Protein AF-A0A6N3UHH5-F1 (afdb_monomer)

Solvent-accessible surface area (backbone atoms only — not comparable to full-atom values): 4154 Å² total; per-residue (Å²): 136,90,75,77,54,69,68,54,63,66,69,64,61,56,88,84,38,73,76,40,80,82,74,72,29,35,43,68,58,48,52,53,52,52,51,53,51,50,51,57,36,52,78,68,68,59,87,79,82,88,86,87,66,98,51,73,69,80,70,61,85,122

Radius of gyration: 13.7 Å; Cα contacts (8 Å, |Δi|>4): 30; chains: 1; bounding box: 29×27×28 Å

Sequence (62 aa):
MNWIKLEQLLLKGHAGRTVAVEPALDHAALCEQALRLAGGLQQRGVQRIAVYLEDAAELAVT

Mean predicted aligned error: 8.02 Å

Foldseek 3Di:
DDDDDPVVVLVPFDPPDFDDDVVTDGSVRVSVVVVVVVVVCVVVVNDDDDDDDPDPVVVPPD

Structure (mmCIF, N/CA/C/O backbone):
data_AF-A0A6N3UHH5-F1
#
_entry.id   AF-A0A6N3UHH5-F1
#
loop_
_atom_site.group_PDB
_atom_site.id
_atom_site.type_symbol
_atom_site.label_atom_id
_atom_site.label_alt_id
_atom_site.label_comp_id
_atom_site.label_asym_id
_atom_site.label_entity_id
_atom_site.label_seq_id
_atom_site.pdbx_PDB_ins_code
_atom_site.Cartn_x
_atom_s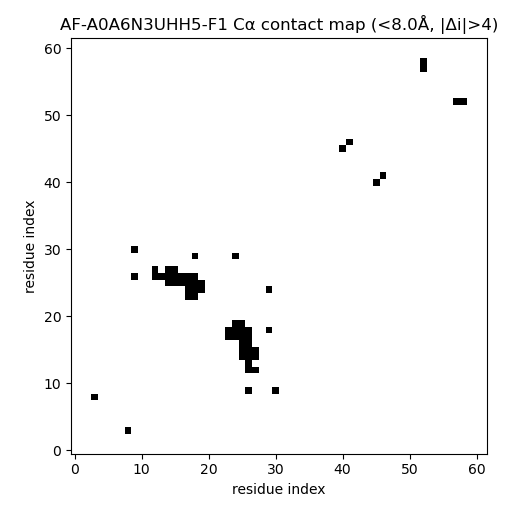ite.Cartn_y
_atom_site.Cartn_z
_atom_site.occupancy
_atom_site.B_iso_or_equiv
_atom_site.auth_seq_id
_atom_site.auth_comp_id
_atom_site.auth_asym_id
_atom_site.auth_atom_id
_atom_site.pdbx_PDB_model_num
ATOM 1 N N . MET A 1 1 ? 17.462 -15.253 14.930 1.00 42.28 1 MET A N 1
ATOM 2 C CA . MET A 1 1 ? 17.038 -14.546 13.703 1.00 42.28 1 MET A CA 1
ATOM 3 C C . MET A 1 1 ? 16.755 -13.096 14.074 1.00 42.28 1 MET A C 1
ATOM 5 O O . MET A 1 1 ? 15.815 -12.868 14.820 1.00 42.28 1 MET A O 1
ATOM 9 N N . ASN A 1 2 ? 17.582 -12.135 13.658 1.00 52.34 2 ASN A N 1
ATOM 10 C CA . ASN A 1 2 ? 17.332 -10.713 13.919 1.00 52.34 2 ASN A CA 1
ATOM 11 C C . ASN A 1 2 ? 16.709 -10.116 12.653 1.00 52.34 2 ASN A C 1
ATOM 13 O O . ASN A 1 2 ? 17.426 -9.799 11.707 1.00 52.34 2 ASN A O 1
ATOM 17 N N . TRP A 1 3 ? 15.380 -10.122 12.567 1.00 63.53 3 TRP A N 1
ATOM 18 C CA . TRP A 1 3 ? 14.681 -9.604 11.394 1.00 63.53 3 TRP A CA 1
ATOM 19 C C . TRP A 1 3 ? 14.650 -8.081 11.475 1.00 63.53 3 TRP A C 1
ATOM 21 O O . TRP A 1 3 ? 14.259 -7.508 12.492 1.00 63.53 3 TRP A O 1
ATOM 31 N N . ILE A 1 4 ? 15.091 -7.429 10.402 1.00 70.94 4 ILE A N 1
ATOM 32 C CA . ILE A 1 4 ? 14.925 -5.987 10.236 1.00 70.94 4 ILE A CA 1
ATOM 33 C C . ILE A 1 4 ? 13.426 -5.699 10.288 1.00 70.94 4 ILE A C 1
ATOM 35 O O . ILE A 1 4 ? 12.635 -6.374 9.629 1.00 70.94 4 ILE A O 1
ATOM 39 N N . LYS A 1 5 ? 13.034 -4.711 11.094 1.00 68.44 5 LYS A N 1
ATOM 40 C CA . LYS A 1 5 ? 11.631 -4.313 11.173 1.00 68.44 5 LYS A CA 1
ATOM 41 C C . LYS A 1 5 ? 11.148 -3.874 9.790 1.00 68.44 5 LYS A C 1
ATOM 43 O O . LYS A 1 5 ? 11.887 -3.193 9.081 1.00 68.44 5 LYS A O 1
ATOM 48 N N . LEU A 1 6 ? 9.930 -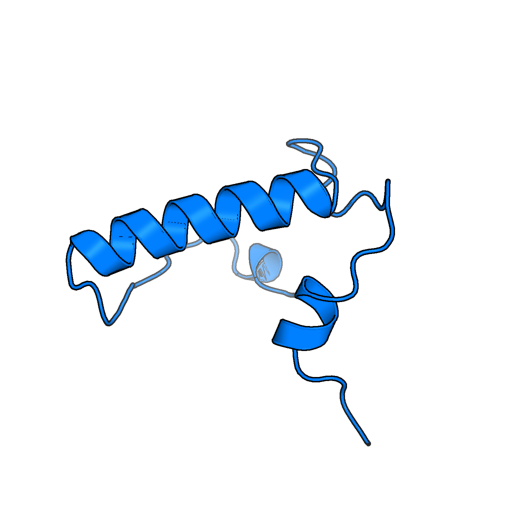4.249 9.404 1.00 64.81 6 LEU A N 1
ATOM 49 C CA . LEU A 1 6 ? 9.405 -3.993 8.058 1.00 64.81 6 LEU A CA 1
ATOM 50 C C . LEU A 1 6 ? 9.460 -2.498 7.706 1.00 64.81 6 LEU A C 1
ATOM 52 O O . LEU A 1 6 ? 9.861 -2.131 6.604 1.00 64.81 6 LEU A O 1
ATOM 56 N N . GLU A 1 7 ? 9.183 -1.624 8.675 1.00 69.12 7 GLU A N 1
ATOM 57 C CA . GLU A 1 7 ? 9.309 -0.180 8.499 1.00 69.12 7 GLU A CA 1
ATOM 58 C C . GLU A 1 7 ? 10.741 0.258 8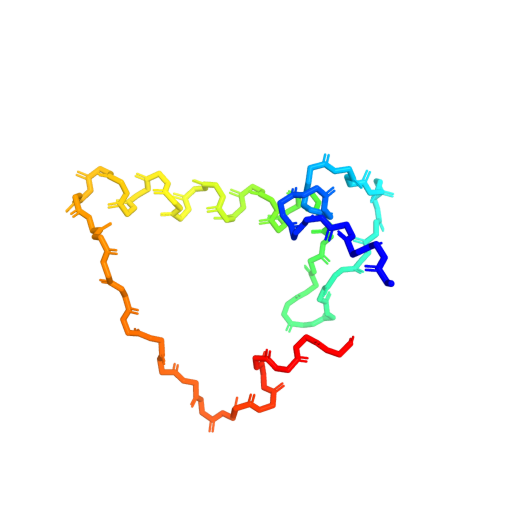.153 1.00 69.12 7 GLU A C 1
ATOM 60 O O . GLU A 1 7 ? 10.932 1.217 7.415 1.00 69.12 7 GLU A O 1
ATOM 65 N N . GLN A 1 8 ? 11.771 -0.456 8.607 1.00 69.19 8 GLN A N 1
ATOM 66 C CA . GLN A 1 8 ? 13.160 -0.152 8.264 1.00 69.19 8 GLN A CA 1
ATOM 67 C C . GLN A 1 8 ? 13.542 -0.599 6.849 1.00 69.19 8 GLN A C 1
ATOM 69 O O . GLN A 1 8 ? 14.435 0.012 6.262 1.00 69.19 8 GLN A O 1
ATOM 74 N N . LEU A 1 9 ? 12.856 -1.596 6.281 1.00 65.75 9 LEU A N 1
ATOM 75 C CA . LEU A 1 9 ? 12.983 -1.943 4.858 1.00 65.75 9 LEU A CA 1
ATOM 76 C C . LEU A 1 9 ? 12.357 -0.864 3.964 1.00 65.75 9 LEU A C 1
ATOM 78 O O . LEU A 1 9 ? 12.845 -0.601 2.866 1.00 65.75 9 LEU A O 1
ATOM 82 N N . LEU A 1 10 ? 11.310 -0.200 4.459 1.00 64.94 10 LEU A N 1
ATOM 83 C CA . LEU A 1 10 ? 10.686 0.937 3.787 1.00 64.94 10 LEU A CA 1
ATOM 84 C C . LEU A 1 10 ? 11.499 2.229 3.960 1.00 64.94 10 LEU A C 1
ATOM 86 O O . LEU A 1 10 ? 11.588 3.014 3.029 1.00 64.94 10 LEU A O 1
ATOM 90 N N . LEU A 1 11 ? 12.135 2.453 5.114 1.00 67.56 11 LEU A N 1
ATOM 91 C CA . LEU A 1 11 ? 12.856 3.704 5.396 1.00 67.56 11 LEU A CA 1
ATOM 92 C C . LEU A 1 11 ? 14.286 3.743 4.834 1.00 67.56 11 LEU A C 1
ATOM 94 O O . LEU A 1 11 ? 14.766 4.814 4.469 1.00 67.56 11 LEU A O 1
ATOM 98 N N . LYS A 1 12 ? 14.983 2.602 4.738 1.00 67.69 12 LYS A N 1
ATOM 99 C CA . LYS A 1 12 ? 16.318 2.512 4.116 1.00 67.69 12 LYS A CA 1
ATOM 100 C C . LYS A 1 12 ? 16.212 2.075 2.654 1.00 67.69 12 LYS A C 1
ATOM 102 O O . LYS A 1 12 ? 16.659 0.994 2.266 1.00 67.69 12 LYS A O 1
ATOM 107 N N . GLY A 1 13 ? 15.595 2.933 1.849 1.00 66.38 13 GLY A N 1
ATOM 108 C CA . GLY A 1 13 ? 15.447 2.727 0.413 1.00 66.38 13 GLY A CA 1
ATOM 109 C C . GLY A 1 13 ? 16.774 2.702 -0.334 1.00 66.38 13 GLY A C 1
ATOM 110 O O . GLY A 1 13 ? 17.661 3.510 -0.072 1.00 66.38 13 GLY A O 1
ATOM 111 N N . HIS A 1 14 ? 16.901 1.776 -1.282 1.00 69.69 14 HIS A N 1
ATOM 112 C CA . HIS A 1 14 ? 17.961 1.820 -2.288 1.00 69.69 14 HIS A CA 1
ATOM 113 C C . HIS A 1 14 ? 17.416 2.593 -3.492 1.00 69.69 14 HIS A C 1
ATOM 115 O O . HIS A 1 14 ? 16.420 2.174 -4.086 1.00 69.69 14 HIS A O 1
ATOM 121 N N . ALA A 1 15 ? 18.038 3.725 -3.829 1.00 72.19 15 ALA A N 1
ATOM 122 C CA . ALA A 1 15 ? 17.607 4.556 -4.950 1.00 72.19 15 ALA A CA 1
ATOM 123 C C . ALA A 1 15 ? 17.594 3.744 -6.257 1.00 72.19 15 ALA A C 1
ATOM 125 O O . ALA A 1 15 ? 18.556 3.041 -6.560 1.00 72.19 15 ALA A O 1
ATOM 126 N N . GLY A 1 16 ? 16.492 3.821 -7.010 1.00 76.50 16 GLY A N 1
ATOM 127 C CA . GLY A 1 16 ? 16.328 3.108 -8.280 1.00 76.50 16 GLY A CA 1
ATOM 128 C C . GLY A 1 16 ? 16.052 1.605 -8.161 1.00 76.50 16 GLY A C 1
ATOM 129 O O . GLY A 1 16 ? 16.019 0.916 -9.176 1.00 76.50 16 GLY A O 1
ATOM 130 N N . ARG A 1 17 ? 15.839 1.064 -6.952 1.00 82.69 17 ARG A N 1
ATOM 131 C CA . ARG A 1 17 ? 15.399 -0.328 -6.800 1.00 82.69 17 ARG A CA 1
ATOM 132 C C . ARG A 1 17 ? 13.962 -0.476 -7.299 1.00 82.69 17 ARG A C 1
ATOM 134 O O . ARG A 1 17 ? 13.047 0.052 -6.670 1.00 82.69 17 ARG A O 1
ATOM 141 N N . THR A 1 18 ? 13.771 -1.250 -8.361 1.00 84.62 18 THR A N 1
ATOM 142 C CA . THR A 1 18 ? 12.449 -1.709 -8.804 1.00 84.62 18 THR A CA 1
ATOM 143 C C . THR A 1 18 ? 11.831 -2.624 -7.744 1.00 84.62 18 THR A C 1
ATOM 145 O O . THR A 1 18 ? 12.485 -3.550 -7.258 1.00 84.62 18 THR A O 1
ATOM 148 N N . VAL A 1 19 ? 10.584 -2.347 -7.369 1.00 83.19 19 VAL A N 1
ATOM 149 C CA 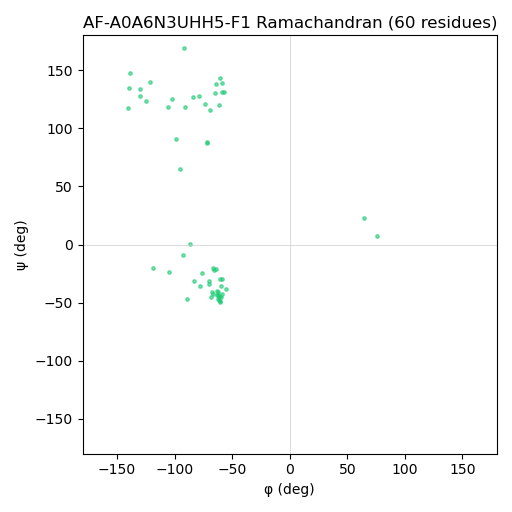. VAL A 1 19 ? 9.810 -3.091 -6.360 1.00 83.19 19 VAL A CA 1
ATOM 150 C C . VAL A 1 19 ? 8.536 -3.721 -6.924 1.00 83.19 19 VAL A C 1
ATOM 152 O O . VAL A 1 19 ? 8.044 -4.677 -6.338 1.00 83.19 19 VAL A O 1
ATOM 155 N N . ALA A 1 20 ? 8.038 -3.241 -8.066 1.00 84.06 20 ALA A N 1
ATOM 156 C CA . ALA A 1 20 ? 6.975 -3.888 -8.833 1.00 84.06 20 ALA A CA 1
ATOM 157 C C . ALA A 1 20 ? 7.288 -3.811 -10.331 1.00 84.06 20 ALA A C 1
ATOM 159 O O . ALA A 1 20 ? 7.918 -2.853 -10.786 1.00 84.06 20 ALA A O 1
ATOM 160 N N . VAL A 1 21 ? 6.869 -4.833 -11.079 1.00 82.12 21 VAL A N 1
ATOM 161 C CA . VAL A 1 21 ? 7.098 -4.936 -12.529 1.00 82.12 21 VAL A CA 1
ATOM 162 C C . VAL A 1 21 ? 5.955 -4.277 -13.297 1.00 82.12 21 VAL A C 1
ATOM 164 O O . VAL A 1 21 ? 6.210 -3.456 -14.173 1.00 82.12 21 VAL A O 1
ATOM 167 N N . GLU A 1 22 ? 4.708 -4.570 -12.923 1.00 82.06 22 GLU A N 1
ATOM 168 C CA . GLU A 1 22 ? 3.507 -3.997 -13.531 1.00 82.06 22 GLU A CA 1
ATOM 169 C C . GLU A 1 22 ? 2.450 -3.702 -12.448 1.00 82.06 22 GLU A C 1
ATOM 171 O O . GLU A 1 22 ? 2.000 -4.629 -11.775 1.00 82.06 22 GLU A O 1
ATOM 176 N N . PRO A 1 23 ? 2.060 -2.428 -12.245 1.00 82.81 23 PRO A N 1
ATOM 177 C CA . PRO A 1 23 ? 2.713 -1.238 -12.789 1.00 82.81 23 PRO A CA 1
ATOM 178 C C . PRO A 1 23 ? 4.164 -1.128 -12.295 1.00 82.81 23 PRO A C 1
ATOM 180 O O . PRO A 1 23 ? 4.463 -1.453 -11.146 1.00 82.81 23 PRO A O 1
ATOM 183 N N . ALA A 1 24 ? 5.069 -0.660 -13.160 1.00 87.50 24 ALA A N 1
ATOM 184 C CA . ALA A 1 24 ? 6.465 -0.469 -12.786 1.00 87.50 24 ALA A CA 1
ATOM 185 C C . ALA A 1 24 ? 6.562 0.552 -11.646 1.00 87.50 24 ALA A C 1
ATOM 187 O O . ALA A 1 24 ? 6.152 1.706 -11.795 1.00 87.50 24 ALA A O 1
ATOM 188 N N . LEU A 1 25 ? 7.106 0.126 -10.508 1.00 87.44 25 LEU A N 1
ATOM 189 C CA . LEU A 1 25 ? 7.324 0.984 -9.347 1.00 87.44 25 LEU A CA 1
ATOM 190 C C . LEU A 1 25 ? 8.755 0.825 -8.872 1.00 87.44 25 LEU A C 1
ATOM 192 O O . LEU A 1 25 ? 9.247 -0.294 -8.710 1.00 87.44 25 LEU A O 1
ATOM 196 N N . ASP A 1 26 ? 9.403 1.951 -8.605 1.00 88.81 26 ASP A N 1
ATOM 197 C CA . ASP A 1 26 ? 10.606 1.978 -7.794 1.00 88.81 26 ASP A CA 1
ATOM 198 C C . ASP A 1 26 ? 10.259 2.211 -6.316 1.00 88.81 26 ASP A C 1
ATOM 200 O O . ASP A 1 26 ? 9.120 2.503 -5.933 1.00 88.81 26 ASP A O 1
ATOM 204 N N . HIS A 1 27 ? 11.257 2.027 -5.459 1.00 85.31 27 HIS A N 1
ATOM 205 C CA . HIS A 1 27 ? 11.092 2.163 -4.016 1.00 85.31 27 HIS A CA 1
ATOM 206 C C . HIS A 1 27 ? 10.627 3.568 -3.592 1.00 85.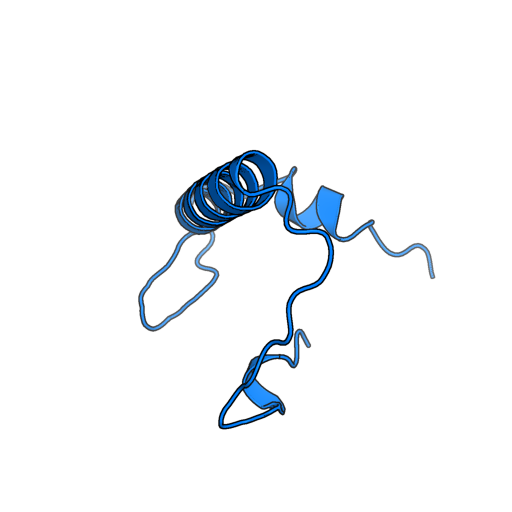31 27 HIS A C 1
ATOM 208 O O . HIS A 1 27 ? 9.817 3.691 -2.672 1.00 85.31 27 HIS A O 1
ATOM 214 N N . ALA A 1 28 ? 11.076 4.622 -4.280 1.00 85.38 28 ALA A N 1
ATOM 215 C CA . ALA A 1 28 ? 10.689 5.993 -3.961 1.00 85.38 28 ALA A CA 1
ATOM 216 C C . ALA A 1 28 ? 9.206 6.244 -4.279 1.00 85.38 28 ALA A C 1
ATOM 218 O O . ALA A 1 28 ? 8.478 6.772 -3.435 1.00 85.38 28 ALA A O 1
ATOM 219 N N . ALA A 1 29 ? 8.748 5.799 -5.451 1.00 87.88 29 ALA A N 1
ATOM 220 C CA . ALA A 1 29 ? 7.357 5.883 -5.873 1.00 87.88 29 ALA A CA 1
ATOM 221 C C . ALA A 1 29 ? 6.432 5.085 -4.943 1.00 87.88 29 ALA A C 1
ATOM 223 O O . ALA A 1 29 ? 5.370 5.579 -4.560 1.00 87.88 29 ALA A O 1
ATOM 224 N N . LEU A 1 30 ? 6.850 3.888 -4.514 1.00 86.62 30 LEU A N 1
ATOM 225 C CA . LEU A 1 30 ? 6.100 3.092 -3.540 1.00 86.62 30 LEU A CA 1
ATOM 226 C C . LEU A 1 30 ? 5.942 3.833 -2.204 1.00 86.62 30 LEU A C 1
ATOM 228 O O . LEU A 1 30 ? 4.832 3.925 -1.678 1.00 86.62 30 LEU A O 1
ATOM 232 N N . CYS A 1 31 ? 7.033 4.382 -1.661 1.00 85.38 31 CYS A N 1
ATOM 233 C CA . CYS A 1 31 ? 7.002 5.142 -0.411 1.00 85.38 31 CYS A CA 1
ATOM 234 C C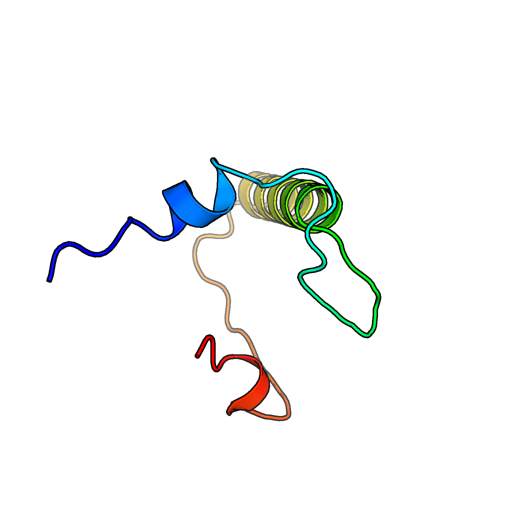 . CYS A 1 31 ? 6.074 6.357 -0.503 1.00 85.38 31 C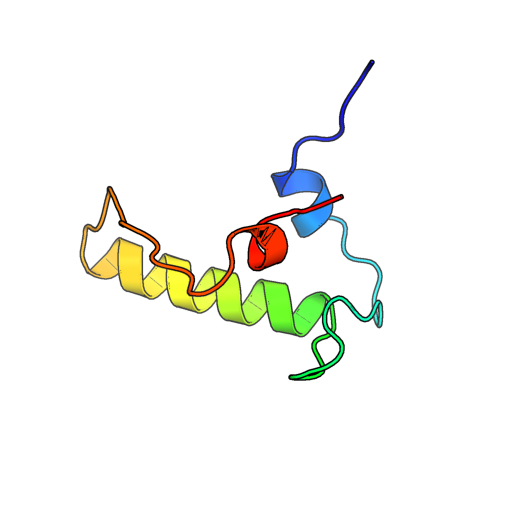YS A C 1
ATOM 236 O O . CYS A 1 31 ? 5.269 6.592 0.399 1.00 85.38 31 CYS A O 1
ATOM 238 N N . GLU A 1 32 ? 6.147 7.113 -1.598 1.00 88.31 32 GLU A N 1
ATOM 239 C CA . GLU A 1 32 ? 5.282 8.268 -1.816 1.00 88.31 32 GLU A CA 1
ATOM 240 C C . GLU A 1 32 ? 3.797 7.874 -1.861 1.00 88.31 32 GLU A C 1
ATOM 242 O O . GLU A 1 32 ? 2.968 8.483 -1.176 1.00 88.31 32 GLU A O 1
ATOM 247 N N . GLN A 1 33 ? 3.448 6.837 -2.627 1.00 89.31 33 GLN A N 1
ATOM 248 C CA . GLN A 1 33 ? 2.070 6.354 -2.737 1.00 89.31 33 GLN A CA 1
ATOM 249 C C . GLN A 1 33 ? 1.540 5.833 -1.396 1.00 89.31 33 GLN A C 1
ATOM 251 O O . GLN A 1 33 ? 0.427 6.185 -0.996 1.00 89.31 33 GLN A O 1
ATOM 256 N N . ALA A 1 34 ? 2.349 5.061 -0.665 1.00 88.19 34 ALA A N 1
ATOM 257 C CA . ALA A 1 34 ? 1.989 4.537 0.647 1.00 88.19 34 ALA A CA 1
ATOM 258 C C . ALA A 1 34 ? 1.740 5.660 1.666 1.00 88.19 34 ALA A C 1
ATOM 260 O O . ALA A 1 34 ? 0.749 5.621 2.397 1.00 88.19 34 ALA A O 1
ATOM 261 N N . LEU A 1 35 ? 2.589 6.693 1.690 1.00 89.31 35 LEU A N 1
ATOM 262 C CA . LEU A 1 35 ? 2.425 7.838 2.589 1.00 89.31 35 LEU A CA 1
ATOM 263 C C . LEU A 1 35 ? 1.188 8.673 2.246 1.00 89.31 35 LEU A C 1
ATOM 265 O O . LEU A 1 35 ? 0.459 9.081 3.152 1.00 89.31 35 LEU A O 1
ATOM 269 N N . ARG A 1 36 ? 0.903 8.895 0.956 1.00 91.75 36 ARG A N 1
ATOM 270 C CA . ARG A 1 36 ? -0.326 9.579 0.517 1.00 91.75 36 ARG A CA 1
ATOM 271 C C . ARG A 1 36 ? -1.576 8.805 0.935 1.00 91.75 36 ARG A C 1
ATOM 273 O O . ARG A 1 36 ? -2.511 9.403 1.470 1.00 91.75 36 ARG A O 1
ATOM 280 N N . LEU A 1 37 ? -1.576 7.483 0.746 1.00 90.75 37 LEU A N 1
ATOM 281 C CA . LEU A 1 37 ? -2.663 6.610 1.186 1.00 90.75 37 LEU A CA 1
ATOM 282 C C . LEU A 1 37 ? -2.844 6.678 2.708 1.00 90.75 37 LEU A C 1
ATOM 284 O O . LEU A 1 37 ? -3.953 6.919 3.183 1.00 90.75 37 LEU A O 1
ATOM 288 N N . ALA A 1 38 ? -1.758 6.537 3.473 1.00 88.56 38 ALA A N 1
ATOM 289 C CA . ALA A 1 38 ? -1.783 6.620 4.930 1.00 88.56 38 ALA A CA 1
ATOM 290 C C . ALA A 1 38 ? -2.314 7.975 5.424 1.00 88.56 38 ALA A C 1
ATOM 292 O O . ALA A 1 38 ? -3.153 8.008 6.323 1.00 88.56 38 ALA A O 1
ATOM 293 N N . GLY A 1 39 ? -1.900 9.083 4.801 1.00 92.19 39 GLY A N 1
ATOM 294 C CA . GLY A 1 39 ? -2.406 10.421 5.111 1.00 92.19 39 GLY A CA 1
ATOM 295 C C . GLY A 1 39 ? -3.913 10.551 4.869 1.00 92.19 39 GLY A C 1
ATOM 296 O O . GLY A 1 39 ? -4.637 11.037 5.737 1.00 92.19 39 GLY A O 1
ATOM 297 N N . GLY A 1 40 ? -4.414 10.053 3.735 1.00 95.38 40 GLY A N 1
ATOM 298 C CA . GLY A 1 40 ? -5.851 10.050 3.440 1.00 95.38 40 GLY A CA 1
ATOM 299 C C . GLY A 1 40 ? -6.665 9.193 4.417 1.00 95.38 40 GLY A C 1
ATOM 300 O O . GLY A 1 40 ? -7.746 9.591 4.849 1.00 95.38 40 GLY A O 1
ATOM 301 N N . LEU A 1 41 ? -6.141 8.030 4.811 1.00 94.88 41 LEU A N 1
ATOM 302 C CA . LEU A 1 41 ? -6.767 7.151 5.803 1.00 94.88 41 LEU A CA 1
ATOM 303 C C . LEU A 1 41 ? -6.786 7.788 7.197 1.00 94.88 41 LEU A C 1
ATOM 305 O O . LEU A 1 41 ? -7.812 7.748 7.877 1.00 94.88 41 LEU A O 1
ATOM 309 N N . GLN A 1 42 ? -5.681 8.423 7.590 1.00 94.56 42 GLN A N 1
ATOM 310 C CA . GLN A 1 42 ? -5.558 9.133 8.858 1.00 94.56 42 GLN A CA 1
ATOM 311 C C . GLN A 1 42 ? -6.549 10.297 8.949 1.00 94.56 42 GLN A C 1
ATOM 313 O O . GLN A 1 42 ? -7.259 10.408 9.945 1.00 94.56 42 GLN A O 1
ATOM 318 N N . GLN A 1 43 ? -6.654 11.126 7.905 1.00 97.00 43 GLN A N 1
ATOM 319 C CA . GLN A 1 43 ? -7.617 12.235 7.852 1.00 97.00 43 GLN A CA 1
ATOM 320 C C . GLN A 1 43 ? -9.070 11.758 7.984 1.00 97.00 43 GLN A C 1
ATOM 322 O O . GLN A 1 43 ? -9.915 12.466 8.526 1.00 97.00 43 GLN A O 1
ATOM 327 N N . ARG A 1 44 ? -9.357 10.536 7.524 1.00 96.75 44 ARG A N 1
ATOM 328 C CA . ARG A 1 44 ? -10.672 9.886 7.624 1.00 96.75 44 ARG A CA 1
ATOM 329 C C . ARG A 1 44 ? -10.879 9.122 8.938 1.00 96.75 44 ARG A C 1
ATOM 331 O O . ARG A 1 44 ? -11.929 8.508 9.109 1.00 96.75 44 ARG A O 1
ATOM 338 N N . GLY A 1 45 ? -9.899 9.119 9.844 1.00 96.44 45 GLY A N 1
ATOM 339 C CA . GLY A 1 45 ? -9.962 8.399 11.118 1.00 96.44 45 GLY A CA 1
ATOM 340 C C . GLY A 1 45 ? -10.026 6.874 10.973 1.00 96.44 45 GLY A C 1
ATOM 341 O O . GLY A 1 45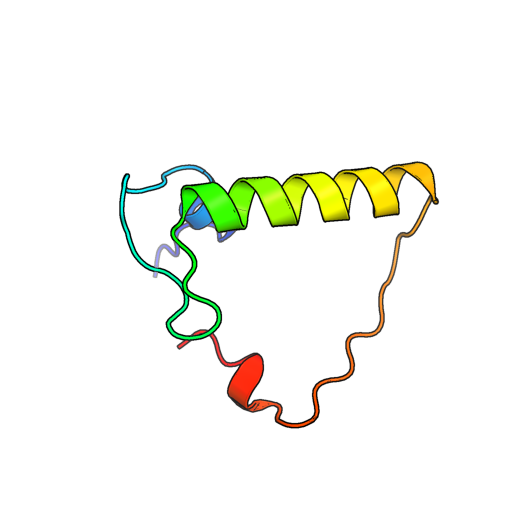 ? -10.525 6.189 11.867 1.00 96.44 45 GLY A O 1
ATOM 342 N N . VAL A 1 46 ? -9.560 6.323 9.849 1.00 95.62 46 VAL A N 1
ATOM 343 C CA . VAL A 1 46 ? -9.625 4.882 9.582 1.00 95.62 46 VAL A CA 1
ATOM 344 C C . VAL A 1 46 ? -8.596 4.149 10.439 1.00 95.62 46 VAL A C 1
ATOM 346 O O . VAL A 1 46 ? -7.398 4.387 10.322 1.00 95.62 46 VAL A O 1
ATOM 349 N N . GLN A 1 47 ? -9.065 3.224 11.280 1.00 93.69 47 GLN A N 1
ATOM 350 C CA . GLN A 1 47 ? -8.204 2.397 12.141 1.00 93.69 47 GLN A CA 1
ATOM 351 C C . GLN A 1 47 ? -8.053 0.952 11.653 1.00 93.69 47 GLN A C 1
ATOM 353 O O . GLN A 1 47 ? -7.100 0.271 12.021 1.00 93.69 47 GLN A O 1
ATOM 358 N N . ARG A 1 48 ? -9.016 0.453 10.871 1.00 93.06 48 ARG A N 1
ATOM 359 C CA . ARG A 1 48 ? -9.073 -0.933 10.391 1.00 93.06 48 ARG A CA 1
ATOM 360 C C . ARG A 1 48 ? -9.535 -0.942 8.942 1.00 93.06 48 ARG A C 1
ATOM 362 O O . ARG A 1 48 ? -10.494 -0.252 8.606 1.00 93.06 48 ARG A O 1
ATOM 369 N N . ILE A 1 49 ? -8.852 -1.719 8.107 1.00 88.62 49 ILE A N 1
ATOM 370 C CA . ILE A 1 49 ? -9.132 -1.855 6.676 1.00 88.62 49 ILE A CA 1
ATOM 371 C C . ILE A 1 49 ? -9.212 -3.342 6.368 1.00 88.62 49 ILE A C 1
ATOM 373 O O . ILE A 1 49 ? -8.309 -4.094 6.727 1.00 88.62 49 ILE A O 1
ATOM 377 N N . ALA A 1 50 ? -10.297 -3.755 5.722 1.00 89.50 50 ALA A N 1
ATOM 378 C CA . ALA A 1 50 ? -10.365 -5.063 5.096 1.00 89.50 50 ALA A CA 1
ATOM 379 C C . ALA A 1 50 ? -9.728 -4.954 3.709 1.00 89.50 50 ALA A C 1
ATOM 381 O O . ALA A 1 50 ? -10.097 -4.078 2.928 1.00 89.50 50 ALA A O 1
ATOM 382 N N . VAL A 1 51 ? -8.765 -5.824 3.427 1.00 85.56 51 VAL A N 1
ATOM 383 C CA . VAL A 1 51 ? -8.127 -5.926 2.115 1.00 85.56 51 VAL A CA 1
ATOM 384 C C . VAL A 1 51 ? -8.674 -7.185 1.459 1.00 85.56 51 VAL A C 1
ATOM 386 O O . VAL A 1 51 ? -8.525 -8.276 2.005 1.00 85.56 51 VAL A O 1
ATOM 389 N N . TYR A 1 52 ? -9.355 -7.019 0.328 1.00 84.81 52 TYR A N 1
ATOM 390 C CA . TYR A 1 52 ? -9.776 -8.120 -0.531 1.00 84.81 52 TYR A CA 1
ATOM 391 C C . TYR A 1 52 ? -8.822 -8.173 -1.719 1.00 84.81 52 TYR A C 1
ATOM 393 O O . TYR A 1 52 ? -8.624 -7.156 -2.382 1.00 84.81 52 TYR A O 1
ATOM 401 N N . LEU A 1 53 ? -8.224 -9.339 -1.940 1.00 80.69 53 LEU A N 1
ATOM 402 C CA . LEU A 1 53 ? -7.351 -9.630 -3.071 1.00 80.69 53 LEU A CA 1
ATOM 403 C C . LEU A 1 53 ? -7.958 -10.812 -3.819 1.00 80.69 53 LEU A C 1
ATOM 405 O O . LEU A 1 53 ? -8.477 -11.735 -3.183 1.00 80.69 53 LEU A O 1
ATOM 409 N N . GLU A 1 54 ? -7.915 -10.766 -5.148 1.00 79.31 54 GLU A N 1
ATOM 410 C CA . GLU A 1 54 ? -8.418 -11.855 -5.991 1.00 79.31 54 GLU A CA 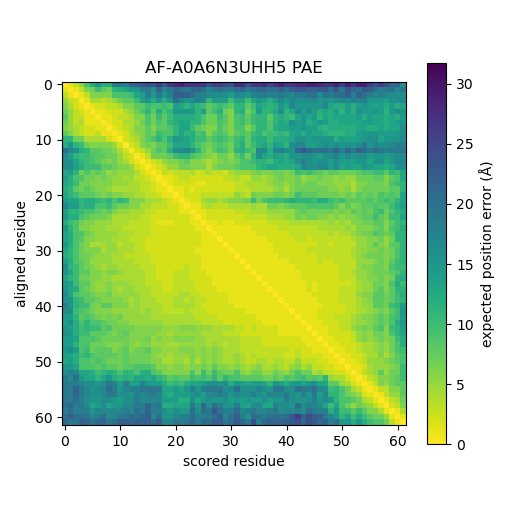1
ATOM 411 C C . GLU A 1 54 ? -7.516 -13.093 -5.884 1.00 79.31 54 GLU A C 1
ATOM 413 O O . GLU A 1 54 ? -8.019 -14.217 -5.858 1.00 79.31 54 GLU A O 1
ATOM 418 N N . ASP A 1 55 ? -6.207 -12.886 -5.707 1.00 78.12 55 ASP A N 1
ATOM 419 C CA . ASP A 1 55 ? -5.233 -13.932 -5.412 1.00 78.12 55 ASP A CA 1
ATOM 420 C C . ASP A 1 55 ? -4.452 -13.606 -4.125 1.00 78.12 55 ASP A C 1
ATOM 422 O O . ASP A 1 55 ? -3.807 -12.568 -3.990 1.00 78.12 55 ASP A O 1
ATOM 426 N N . ALA A 1 56 ? -4.490 -14.515 -3.147 1.00 62.94 56 ALA A N 1
ATOM 427 C CA . ALA A 1 56 ? -3.750 -14.365 -1.894 1.00 62.94 56 ALA A CA 1
ATOM 428 C C . ALA A 1 56 ? -2.223 -14.434 -2.091 1.00 62.94 56 ALA A C 1
ATOM 430 O O . ALA A 1 56 ? -1.479 -13.941 -1.237 1.00 62.94 56 ALA A O 1
ATOM 431 N N . ALA A 1 57 ? -1.750 -15.005 -3.205 1.00 61.31 57 ALA A N 1
ATOM 432 C CA . ALA A 1 57 ? -0.349 -14.949 -3.602 1.00 61.31 57 ALA A CA 1
ATOM 433 C C . ALA A 1 57 ? 0.117 -13.512 -3.894 1.00 61.31 57 ALA A C 1
ATOM 435 O O . ALA A 1 57 ? 1.304 -13.233 -3.752 1.00 61.31 57 ALA A O 1
ATOM 436 N N . GLU A 1 58 ? -0.788 -12.570 -4.186 1.00 61.53 58 GLU A N 1
ATOM 437 C CA . GLU A 1 58 ? -0.453 -11.143 -4.327 1.00 61.53 58 GLU A CA 1
ATOM 438 C C . GLU A 1 58 ? 0.011 -10.507 -3.008 1.00 61.53 58 GLU A C 1
ATOM 440 O O . GLU A 1 58 ? 0.724 -9.503 -3.016 1.00 61.53 58 GLU A O 1
ATOM 445 N N . LEU A 1 59 ? -0.350 -11.095 -1.860 1.00 59.84 59 LEU A N 1
ATOM 446 C CA . LEU A 1 59 ? 0.122 -10.652 -0.545 1.00 59.84 59 LEU A CA 1
ATOM 447 C C . LEU A 1 59 ? 1.386 -11.392 -0.089 1.00 59.84 59 LEU A C 1
ATOM 449 O O . LEU A 1 59 ? 1.963 -11.038 0.943 1.00 59.84 59 LEU A O 1
ATOM 453 N N . ALA A 1 60 ? 1.810 -12.437 -0.802 1.00 48.59 60 ALA A N 1
ATOM 454 C CA . ALA A 1 60 ? 2.968 -13.226 -0.417 1.00 48.59 60 ALA A CA 1
ATOM 455 C C . ALA A 1 60 ? 4.250 -12.417 -0.658 1.00 48.59 60 ALA A C 1
ATOM 457 O O . ALA A 1 60 ? 4.894 -12.501 -1.699 1.00 48.59 60 ALA A O 1
ATOM 458 N N . VAL A 1 61 ? 4.638 -11.623 0.340 1.00 48.34 61 VAL A N 1
ATOM 459 C CA . VAL A 1 61 ? 5.989 -11.074 0.445 1.00 48.34 61 VAL A CA 1
ATOM 460 C C . VAL A 1 61 ? 6.910 -12.238 0.818 1.00 48.34 61 VAL A C 1
ATOM 462 O O . VAL A 1 61 ? 7.078 -12.542 1.999 1.00 48.34 61 VAL A O 1
ATOM 465 N N . THR A 1 62 ? 7.434 -12.946 -0.184 1.00 38.47 62 THR A N 1
ATOM 466 C CA . THR A 1 62 ? 8.509 -13.943 -0.018 1.00 38.47 62 THR A CA 1
ATOM 467 C C . THR A 1 62 ? 9.882 -13.297 -0.056 1.00 38.47 62 THR A C 1
ATOM 469 O O . THR A 1 62 ? 10.097 -12.453 -0.956 1.00 38.47 62 THR A O 1
#

pLDDT: mean 78.56, std 14.36, range [38.47, 97.0]

Secondary structure (DSSP, 8-state):
--PPPHHHHHHSPPTT-EEETTTTEEHHHHHHHHHHHHHHHHHTT--------S-GGGG---